Protein AF-A0A963KKU9-F1 (afdb_monomer)

Foldseek 3Di:
DCVVVVDDDDDDDLADDPCQVVHPNRDHDPVSVVVVVVVVVVVVVLCPDPVNPDDPPPDD

Secondary structure (DSSP, 8-state):
-HHHHT----------TTS-TTSTT----HHHHHHHHHHHHHHHHHHHSGGGSPP-----

Sequence (60 aa):
FADVLGLPTVWIPHSYASCNQHAPNEHLLVSVARDALRLMTGLIWDLGEPACRPAMVERH

Structure (mmCIF, N/CA/C/O backbone):
data_AF-A0A963KKU9-F1
#
_entry.id   AF-A0A963KKU9-F1
#
loop_
_atom_site.group_PDB
_atom_site.id
_atom_site.type_symbol
_atom_site.label_atom_id
_atom_site.label_alt_id
_atom_site.label_comp_id
_atom_site.label_asym_id
_atom_site.label_entity_id
_atom_site.label_seq_id
_atom_site.pdbx_PDB_ins_code
_atom_site.Cartn_x
_atom_site.Cartn_y
_atom_site.Cartn_z
_atom_site.occupancy
_atom_site.B_iso_or_equiv
_atom_site.auth_seq_id
_atom_site.auth_comp_id
_atom_site.auth_asym_id
_atom_site.auth_atom_id
_atom_site.pdbx_PDB_model_num
ATOM 1 N N . PHE A 1 1 ? 6.048 -2.584 13.647 1.00 86.62 1 PHE A N 1
ATOM 2 C CA . PHE A 1 1 ? 5.120 -1.431 13.680 1.00 86.62 1 PHE A CA 1
ATOM 3 C C . PHE A 1 1 ? 3.797 -1.839 14.304 1.00 86.62 1 PHE A C 1
ATOM 5 O O . PHE A 1 1 ? 3.548 -1.400 15.416 1.00 86.62 1 PHE A O 1
ATOM 12 N N . ALA A 1 2 ? 3.023 -2.720 13.654 1.00 93.25 2 ALA A N 1
ATOM 13 C CA . ALA A 1 2 ? 1.738 -3.213 14.160 1.00 93.25 2 ALA A CA 1
ATOM 14 C C . ALA A 1 2 ? 1.821 -3.680 15.623 1.00 93.25 2 ALA A C 1
ATOM 16 O O . ALA A 1 2 ? 1.110 -3.156 16.472 1.00 93.25 2 ALA A O 1
ATOM 17 N N . ASP A 1 3 ? 2.782 -4.557 15.929 1.00 91.94 3 ASP A N 1
ATOM 18 C CA . ASP A 1 3 ? 2.938 -5.123 17.278 1.00 91.94 3 ASP A CA 1
ATOM 19 C C . ASP A 1 3 ? 3.458 -4.109 18.302 1.00 91.94 3 ASP A C 1
ATOM 21 O O . ASP A 1 3 ? 3.044 -4.111 19.453 1.00 91.94 3 ASP A O 1
ATOM 25 N N . VAL A 1 4 ? 4.342 -3.201 17.875 1.00 95.81 4 VAL A N 1
ATOM 26 C CA . VAL A 1 4 ? 4.914 -2.159 18.746 1.00 95.81 4 VAL A CA 1
ATOM 27 C C . VAL A 1 4 ? 3.844 -1.155 19.174 1.00 95.81 4 VAL A C 1
ATOM 29 O O . VAL A 1 4 ? 3.865 -0.682 20.304 1.00 95.81 4 VAL A O 1
ATOM 32 N N . LEU A 1 5 ? 2.915 -0.823 18.273 1.00 93.56 5 LEU A N 1
ATOM 33 C CA . LEU A 1 5 ? 1.844 0.139 18.540 1.00 93.56 5 LEU A CA 1
ATOM 34 C C . LEU A 1 5 ? 0.544 -0.519 19.020 1.00 93.56 5 LEU A C 1
ATOM 36 O O . LEU A 1 5 ? -0.353 0.186 19.474 1.00 93.56 5 LEU A O 1
ATOM 40 N N . GLY A 1 6 ? 0.418 -1.844 18.906 1.00 91.25 6 GLY A N 1
ATOM 41 C CA . GLY A 1 6 ? -0.808 -2.574 19.228 1.00 91.25 6 GLY A CA 1
ATOM 42 C C . GLY A 1 6 ? -2.012 -2.146 18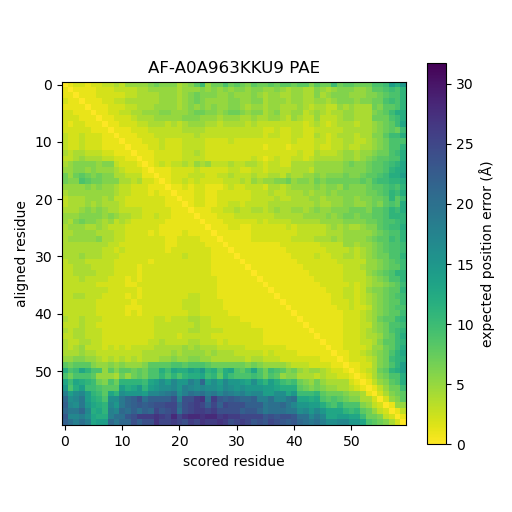.380 1.00 91.25 6 GLY A C 1
ATOM 43 O O . GLY A 1 6 ? -3.142 -2.185 18.866 1.00 91.25 6 GLY A O 1
ATOM 44 N N . LEU A 1 7 ? -1.780 -1.685 17.144 1.00 90.12 7 LEU A N 1
ATOM 45 C CA . LEU A 1 7 ? -2.825 -1.165 16.25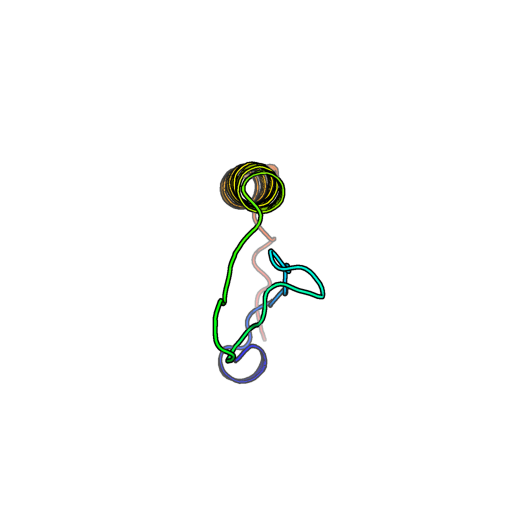7 1.00 90.12 7 LEU A CA 1
ATOM 46 C C . LEU A 1 7 ? -3.144 -2.144 15.118 1.00 90.12 7 LEU A C 1
ATOM 48 O O . LEU A 1 7 ? -2.213 -2.666 14.490 1.00 90.12 7 LEU A O 1
ATOM 52 N N . PRO A 1 8 ? -4.436 -2.334 14.776 1.00 88.50 8 PRO A N 1
ATOM 53 C CA . PRO A 1 8 ? -4.822 -3.025 13.552 1.00 88.50 8 PRO A CA 1
ATOM 54 C C . PRO A 1 8 ? -4.117 -2.396 12.346 1.00 88.50 8 PRO A C 1
ATOM 56 O O . PRO A 1 8 ? -4.209 -1.190 12.124 1.00 88.50 8 PRO A O 1
ATOM 59 N N . THR A 1 9 ? -3.378 -3.205 11.589 1.00 92.94 9 THR A N 1
ATOM 60 C CA . THR A 1 9 ? -2.551 -2.737 10.470 1.00 92.94 9 THR A CA 1
ATOM 61 C C . THR A 1 9 ? -2.890 -3.527 9.213 1.00 92.94 9 THR A C 1
ATOM 63 O O . THR A 1 9 ? -2.906 -4.755 9.238 1.00 92.94 9 THR A O 1
ATOM 66 N N . VAL A 1 10 ? -3.128 -2.821 8.108 1.00 92.88 10 VAL A N 1
ATOM 67 C CA . VAL A 1 10 ? -3.370 -3.396 6.779 1.00 92.88 10 VAL A CA 1
ATOM 68 C C . VAL A 1 10 ? -2.355 -2.838 5.784 1.00 92.88 10 VAL A C 1
ATOM 70 O O . VAL A 1 10 ? -1.993 -1.664 5.854 1.00 92.88 10 VAL A O 1
ATOM 73 N N . TRP A 1 11 ? -1.887 -3.680 4.862 1.00 94.25 11 TRP A N 1
ATOM 74 C CA . TRP A 1 11 ? -1.008 -3.278 3.765 1.00 94.25 11 TRP A CA 1
ATOM 75 C C . TRP A 1 11 ? -1.776 -3.272 2.444 1.00 94.25 11 TRP A C 1
ATOM 77 O O . TRP A 1 11 ? -2.348 -4.292 2.062 1.00 94.25 11 TRP A O 1
ATOM 87 N N . ILE A 1 12 ? -1.769 -2.138 1.740 1.00 95.62 12 ILE A N 1
ATOM 88 C CA . ILE A 1 12 ? -2.481 -1.953 0.469 1.00 95.62 12 ILE A CA 1
ATOM 89 C C . ILE A 1 12 ? -1.456 -1.539 -0.598 1.00 95.62 12 ILE A C 1
ATOM 91 O O . ILE A 1 12 ? -0.954 -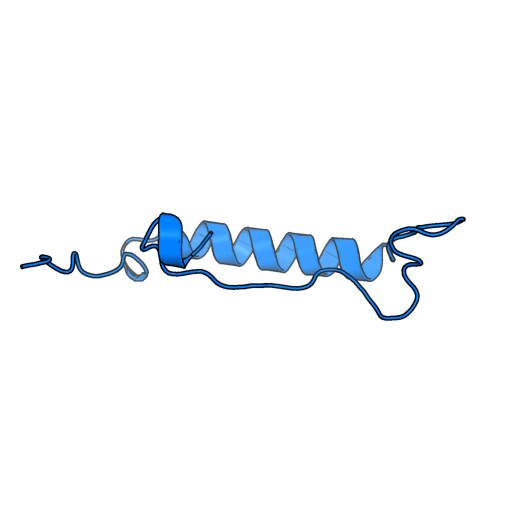0.412 -0.552 1.00 95.62 12 ILE A O 1
ATOM 95 N N . PRO A 1 13 ? -1.077 -2.434 -1.530 1.00 94.44 13 PRO A N 1
ATOM 96 C CA . PRO A 1 13 ? -0.061 -2.125 -2.526 1.00 94.44 13 PRO A CA 1
ATOM 97 C C . PRO A 1 13 ? -0.616 -1.217 -3.633 1.00 94.44 13 PRO A C 1
ATOM 99 O O . PRO A 1 13 ? -1.629 -1.522 -4.255 1.00 94.44 13 PRO A O 1
ATOM 102 N N . HIS A 1 14 ? 0.111 -0.139 -3.931 1.00 95.19 14 HIS A N 1
ATOM 103 C CA . HIS A 1 14 ? -0.136 0.755 -5.076 1.00 95.19 14 HIS A CA 1
ATOM 104 C C . HIS A 1 14 ? 0.988 0.685 -6.120 1.00 95.19 14 HIS A C 1
ATOM 106 O O . HIS A 1 14 ? 1.211 1.620 -6.887 1.00 95.19 14 HIS A O 1
ATOM 112 N N . SER A 1 15 ? 1.742 -0.412 -6.107 1.00 93.00 15 SER A N 1
ATOM 113 C CA . SER A 1 15 ? 2.832 -0.695 -7.035 1.00 93.00 15 SER A CA 1
ATOM 114 C C . SER A 1 15 ? 2.441 -1.813 -8.005 1.00 93.00 15 SER A C 1
ATOM 116 O O . SER A 1 15 ? 1.329 -2.338 -7.983 1.00 93.00 15 SER A O 1
ATOM 118 N N . TYR A 1 16 ? 3.366 -2.164 -8.893 1.00 93.94 16 TYR A N 1
ATOM 119 C CA . TYR A 1 16 ? 3.230 -3.256 -9.852 1.00 93.94 16 TYR A CA 1
ATOM 120 C C . TYR A 1 16 ? 4.611 -3.883 -10.094 1.00 93.94 16 TYR A C 1
ATOM 122 O O . TYR A 1 16 ? 5.633 -3.269 -9.786 1.00 93.94 16 TYR A O 1
ATOM 130 N N . ALA A 1 17 ? 4.657 -5.099 -10.641 1.00 92.38 17 ALA A N 1
ATOM 131 C CA . ALA A 1 17 ? 5.871 -5.927 -10.682 1.00 92.38 17 ALA A CA 1
ATOM 132 C C . ALA A 1 17 ? 7.102 -5.282 -11.362 1.00 92.38 17 ALA A C 1
ATOM 134 O O . ALA A 1 17 ? 8.225 -5.664 -11.057 1.00 92.38 17 ALA A O 1
ATOM 135 N N . SER A 1 18 ? 6.916 -4.303 -12.253 1.00 93.50 18 SER A N 1
ATOM 136 C CA . SER A 1 18 ? 7.995 -3.673 -13.037 1.00 93.50 18 SER A CA 1
ATOM 137 C C . SER A 1 18 ? 8.192 -2.188 -12.723 1.00 93.50 18 SER A C 1
ATOM 139 O O . SER A 1 18 ? 8.747 -1.453 -13.533 1.00 93.50 18 SER A O 1
ATOM 141 N N . CYS A 1 19 ? 7.762 -1.736 -11.542 1.00 95.38 19 CYS A N 1
ATOM 142 C CA . CYS A 1 19 ? 7.952 -0.352 -11.097 1.00 95.38 19 CYS A CA 1
ATOM 143 C C . CYS A 1 19 ? 9.418 0.042 -10.854 1.00 95.38 19 CYS A C 1
ATOM 145 O O . CYS A 1 19 ? 9.683 1.222 -10.652 1.00 95.38 19 CYS A O 1
ATOM 147 N N . ASN A 1 20 ? 10.357 -0.913 -10.905 1.00 96.31 20 ASN A N 1
ATOM 148 C CA . ASN A 1 20 ? 11.786 -0.711 -10.647 1.00 96.31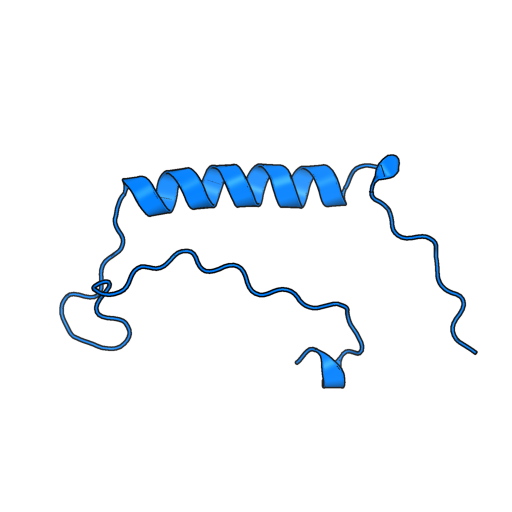 20 ASN A CA 1
ATOM 149 C C . ASN A 1 20 ? 12.063 -0.078 -9.275 1.00 96.31 20 ASN A C 1
ATOM 151 O O . ASN A 1 20 ? 12.929 0.782 -9.150 1.00 96.31 20 ASN A O 1
ATOM 155 N N . GLN A 1 21 ? 11.329 -0.509 -8.244 1.00 95.06 21 GLN A N 1
ATOM 156 C CA . GLN A 1 21 ? 11.576 -0.067 -6.872 1.00 95.06 21 GLN A CA 1
ATOM 157 C C . GLN A 1 21 ? 13.036 -0.301 -6.480 1.00 95.06 21 GLN A C 1
ATOM 159 O O . GLN A 1 21 ? 13.548 -1.412 -6.630 1.00 95.06 21 GLN A O 1
ATOM 164 N N . HIS A 1 22 ? 13.686 0.748 -5.966 1.00 95.50 22 HIS A N 1
ATOM 165 C CA . HIS A 1 22 ? 15.105 0.737 -5.590 1.00 95.50 22 HIS A CA 1
ATOM 166 C C . HIS A 1 22 ? 16.075 0.464 -6.760 1.00 95.50 22 HIS A C 1
ATOM 168 O O . HIS A 1 22 ? 17.188 -0.021 -6.542 1.00 95.50 22 HIS A O 1
ATOM 174 N N . ALA A 1 23 ? 15.689 0.795 -7.995 1.00 97.38 23 ALA A N 1
ATOM 175 C CA . ALA A 1 23 ? 16.531 0.671 -9.185 1.00 97.38 23 ALA A CA 1
ATOM 176 C C . ALA A 1 23 ? 16.395 1.897 -10.120 1.00 97.38 23 ALA A C 1
ATOM 178 O O . ALA A 1 23 ? 15.452 2.680 -9.990 1.00 97.38 23 ALA A O 1
ATOM 179 N N . PRO A 1 24 ? 17.327 2.112 -11.074 1.00 97.44 24 PRO A N 1
ATOM 180 C CA . PRO A 1 24 ? 17.199 3.187 -12.057 1.00 97.44 24 PRO A CA 1
ATOM 181 C C . PRO A 1 24 ? 15.899 3.096 -12.864 1.00 97.44 24 PRO A C 1
ATOM 183 O O . PRO A 1 24 ? 15.422 2.006 -13.179 1.00 97.44 24 PRO A O 1
ATOM 186 N N . ASN A 1 25 ? 15.365 4.256 -13.257 1.00 96.81 25 ASN A N 1
ATOM 187 C CA . ASN A 1 25 ? 14.059 4.377 -13.914 1.00 96.81 25 ASN A CA 1
ATOM 188 C C . ASN A 1 25 ? 12.910 3.789 -13.071 1.00 96.81 25 ASN A C 1
ATOM 190 O O . ASN A 1 25 ? 12.006 3.141 -13.607 1.00 96.81 25 ASN A O 1
ATOM 194 N N . GLU A 1 26 ? 12.952 4.004 -11.754 1.00 98.06 26 GLU A N 1
ATOM 195 C CA . GLU A 1 26 ? 11.799 3.813 -10.876 1.00 98.06 26 GLU A CA 1
ATOM 196 C C . GLU A 1 26 ? 10.626 4.665 -11.373 1.00 98.06 26 GLU A C 1
ATOM 198 O O . GLU A 1 26 ? 10.775 5.859 -11.648 1.00 98.06 26 GLU A O 1
ATOM 203 N N . HIS A 1 27 ? 9.465 4.040 -11.554 1.00 97.19 27 HIS A N 1
ATOM 204 C CA . HIS A 1 27 ? 8.306 4.711 -12.130 1.00 97.19 27 HIS A CA 1
ATOM 205 C C . HIS A 1 27 ? 6.986 4.090 -11.683 1.00 97.19 27 HIS A C 1
ATOM 207 O O . HIS A 1 27 ? 6.882 2.908 -11.352 1.00 97.19 27 HIS A O 1
ATOM 213 N N . LEU A 1 28 ? 5.939 4.908 -11.751 1.00 96.94 28 LEU A N 1
ATOM 214 C CA . LEU A 1 28 ? 4.569 4.533 -11.443 1.00 96.94 28 LEU A CA 1
ATOM 215 C C . LEU A 1 28 ? 3.689 4.722 -12.679 1.00 96.94 28 LEU A C 1
ATOM 217 O O . LEU A 1 28 ? 3.735 5.764 -13.334 1.00 96.94 28 LEU A O 1
ATOM 221 N N . LEU A 1 29 ? 2.854 3.727 -12.980 1.00 97.44 29 LEU A N 1
ATOM 222 C CA . LEU A 1 29 ? 1.848 3.862 -14.027 1.00 97.44 29 LEU A CA 1
ATOM 223 C C . LEU A 1 29 ? 0.778 4.866 -13.587 1.00 97.44 29 LEU A C 1
ATOM 225 O O . LEU A 1 29 ? 0.190 4.732 -12.515 1.00 97.44 29 LEU A O 1
ATOM 229 N N . VAL A 1 30 ? 0.471 5.838 -14.447 1.00 97.69 30 VAL A N 1
ATOM 230 C CA . VAL A 1 30 ? -0.553 6.863 -14.170 1.00 97.69 30 VAL A CA 1
ATOM 231 C C . VAL A 1 30 ? -1.929 6.242 -13.905 1.00 97.69 30 VAL A C 1
ATOM 233 O O . VAL A 1 30 ? -2.685 6.752 -13.080 1.00 97.69 30 VAL A O 1
ATOM 236 N N . SER A 1 31 ? -2.264 5.137 -14.578 1.00 97.62 31 SER A N 1
ATOM 237 C CA . SER A 1 31 ? -3.501 4.386 -14.330 1.00 97.62 31 SER A CA 1
ATOM 238 C C . SER A 1 31 ? -3.548 3.824 -12.908 1.00 97.62 31 SER A C 1
ATOM 240 O O . SER A 1 31 ? -4.513 4.071 -12.193 1.00 97.62 31 SER A O 1
ATOM 242 N N . VAL A 1 32 ? -2.471 3.166 -12.468 1.00 96.81 32 VAL A N 1
ATOM 243 C CA . VAL A 1 32 ? -2.350 2.617 -11.108 1.00 96.81 32 VAL A CA 1
ATOM 244 C C . VAL A 1 32 ? -2.434 3.730 -10.067 1.00 96.81 32 VAL A C 1
ATOM 246 O O . VAL A 1 32 ? -3.177 3.601 -9.099 1.00 96.81 32 VAL A O 1
ATOM 249 N N . ALA A 1 33 ? -1.751 4.857 -10.291 1.00 97.25 33 ALA A N 1
ATOM 250 C CA . ALA A 1 33 ? -1.826 6.012 -9.398 1.00 97.25 33 ALA A CA 1
ATOM 251 C C . ALA A 1 33 ? -3.263 6.545 -9.250 1.00 97.25 33 ALA A C 1
ATOM 253 O O . ALA A 1 33 ? -3.699 6.888 -8.151 1.00 97.25 33 ALA A O 1
ATOM 254 N N . ARG A 1 34 ? -4.015 6.601 -10.354 1.00 98.25 34 ARG A N 1
ATOM 255 C CA . ARG A 1 34 ? -5.401 7.085 -10.368 1.00 98.25 34 ARG A CA 1
ATOM 256 C C . ARG A 1 34 ? -6.344 6.158 -9.610 1.00 98.25 34 ARG A C 1
ATOM 258 O O . ARG A 1 34 ? -7.192 6.648 -8.866 1.00 98.25 34 ARG A O 1
ATOM 265 N N . ASP A 1 35 ? -6.208 4.852 -9.799 1.00 97.94 35 ASP A N 1
ATOM 266 C CA . ASP A 1 35 ? -7.056 3.874 -9.117 1.00 97.94 35 ASP A CA 1
ATOM 267 C C . ASP A 1 35 ? -6.719 3.800 -7.624 1.00 97.94 35 ASP A C 1
ATOM 269 O O . ASP A 1 35 ? -7.627 3.833 -6.794 1.00 97.94 35 ASP A O 1
ATOM 273 N N . ALA A 1 36 ? -5.429 3.835 -7.278 1.00 97.94 36 ALA A N 1
ATOM 274 C CA . ALA A 1 36 ? -4.958 3.928 -5.899 1.00 97.94 36 ALA A CA 1
ATOM 275 C C . ALA A 1 36 ? -5.513 5.165 -5.181 1.00 97.94 36 ALA A C 1
ATOM 277 O O . ALA A 1 36 ? -6.010 5.059 -4.062 1.00 97.94 36 ALA A O 1
ATOM 278 N N . LEU A 1 37 ? -5.479 6.332 -5.836 1.00 98.25 37 LEU A N 1
ATOM 279 C CA . LEU A 1 37 ? -6.018 7.562 -5.260 1.00 98.25 37 LEU A CA 1
ATOM 280 C C . LEU A 1 37 ? -7.509 7.414 -4.942 1.00 98.25 37 LEU A C 1
ATOM 282 O O . LEU A 1 37 ? -7.924 7.720 -3.831 1.00 98.25 37 LEU A O 1
ATOM 286 N N . ARG A 1 38 ? -8.306 6.900 -5.886 1.00 98.44 38 ARG A N 1
ATOM 287 C CA . ARG A 1 38 ? -9.749 6.687 -5.681 1.00 98.44 38 ARG A CA 1
ATOM 288 C C . ARG A 1 38 ? -10.021 5.718 -4.533 1.00 98.44 38 ARG A C 1
ATOM 290 O O . ARG A 1 38 ? -10.871 6.007 -3.695 1.00 98.44 38 ARG A O 1
ATOM 297 N N . LEU A 1 39 ? -9.290 4.602 -4.492 1.00 98.12 39 LEU A N 1
ATOM 298 C CA . LEU A 1 39 ? -9.423 3.589 -3.448 1.00 98.12 39 LEU A CA 1
ATOM 299 C C . LEU A 1 39 ? -9.107 4.177 -2.074 1.00 98.12 39 LEU A C 1
ATOM 301 O O . LEU A 1 39 ? -9.912 4.048 -1.157 1.00 98.12 39 LEU A O 1
ATOM 305 N N . MET A 1 40 ? -7.968 4.857 -1.937 1.00 98.19 40 MET A N 1
ATOM 306 C CA . MET A 1 40 ? -7.553 5.420 -0.653 1.00 98.19 40 MET A CA 1
ATOM 307 C C . MET A 1 40 ? -8.451 6.574 -0.210 1.00 98.19 40 MET A C 1
ATOM 309 O O . MET A 1 40 ? -8.710 6.702 0.983 1.00 98.19 40 MET A O 1
ATOM 313 N N . THR A 1 41 ? -8.973 7.381 -1.142 1.00 98.00 41 THR A N 1
ATOM 314 C CA . THR A 1 41 ? -9.985 8.398 -0.826 1.00 98.00 41 THR A CA 1
ATOM 315 C C . THR A 1 41 ? -11.249 7.764 -0.254 1.00 98.00 41 THR A C 1
ATOM 317 O O . THR A 1 41 ? -11.698 8.205 0.799 1.00 98.00 41 THR A O 1
ATOM 320 N N . GLY A 1 42 ? -11.795 6.727 -0.901 1.00 97.06 42 GLY A N 1
ATOM 321 C CA . GLY A 1 42 ? -12.974 6.019 -0.395 1.00 97.06 42 GLY A CA 1
ATOM 322 C C . GLY A 1 42 ? -12.715 5.366 0.961 1.00 97.06 42 GLY A C 1
ATOM 323 O O . GLY A 1 42 ? -13.462 5.588 1.903 1.00 97.06 42 GLY A O 1
ATOM 324 N N . LEU A 1 43 ? -11.592 4.659 1.101 1.00 95.25 43 LEU A N 1
ATOM 325 C CA . LEU A 1 43 ? -11.225 4.000 2.353 1.00 95.25 43 LEU A CA 1
ATOM 326 C C . LEU A 1 43 ? -11.108 4.988 3.521 1.00 95.25 43 LEU A C 1
ATOM 328 O O . LEU A 1 43 ? -11.646 4.738 4.595 1.00 95.25 43 LEU A O 1
ATOM 332 N N . ILE A 1 44 ? -10.392 6.100 3.333 1.00 94.44 44 ILE A N 1
ATOM 333 C CA . ILE A 1 44 ? -10.209 7.099 4.395 1.00 94.44 44 ILE A CA 1
ATOM 334 C C . ILE A 1 44 ? -11.535 7.792 4.718 1.00 94.44 44 ILE A C 1
ATOM 336 O O . ILE A 1 44 ? -11.791 8.073 5.888 1.00 94.44 44 ILE A O 1
ATOM 340 N N . TRP A 1 45 ? -12.369 8.047 3.706 1.00 95.50 45 TRP A N 1
ATOM 341 C CA . TRP A 1 45 ? -13.710 8.588 3.907 1.00 95.50 45 TRP A CA 1
ATOM 342 C C . TRP A 1 45 ? -14.554 7.651 4.775 1.00 95.50 45 TRP A C 1
ATOM 344 O O . TRP A 1 45 ? -15.025 8.059 5.836 1.00 95.50 45 TRP A O 1
ATOM 354 N N . ASP A 1 46 ? -14.661 6.384 4.375 1.00 94.50 46 ASP A N 1
ATOM 355 C CA . ASP A 1 46 ? -15.479 5.385 5.060 1.00 94.50 46 ASP A CA 1
ATOM 356 C C . ASP A 1 46 ? -15.010 5.173 6.501 1.00 94.50 46 ASP A C 1
ATOM 358 O O . ASP A 1 46 ? -15.832 5.110 7.407 1.00 94.50 46 ASP A O 1
ATOM 362 N N . LEU A 1 47 ? -13.699 5.162 6.767 1.00 91.06 47 LEU A N 1
ATOM 363 C CA . LEU A 1 47 ? -13.171 5.062 8.136 1.00 91.06 47 LEU A CA 1
ATOM 364 C C . LEU A 1 47 ? -13.604 6.222 9.054 1.00 91.06 47 LEU A C 1
ATOM 366 O O . LEU A 1 47 ? -13.614 6.060 10.277 1.00 91.06 47 LEU A O 1
ATOM 370 N N . GLY A 1 48 ? -13.946 7.382 8.490 1.00 90.50 48 GLY A N 1
ATOM 371 C CA . GLY A 1 48 ? -14.481 8.526 9.228 1.00 90.50 48 GLY A CA 1
ATOM 372 C C . GLY A 1 48 ? -15.979 8.425 9.537 1.00 90.50 48 GLY A C 1
ATOM 373 O O . GLY A 1 48 ? -16.456 9.111 10.449 1.00 90.50 48 GLY A O 1
ATOM 374 N N . GLU A 1 49 ? -16.720 7.574 8.824 1.00 95.19 49 GLU A N 1
ATOM 375 C CA . GLU A 1 49 ? -18.168 7.450 8.975 1.00 95.19 49 GLU A CA 1
ATOM 376 C C . GLU A 1 49 ? -18.543 6.764 10.302 1.00 95.19 49 GLU A C 1
ATOM 378 O O . GLU A 1 49 ? -17.933 5.762 10.690 1.00 95.19 49 GLU A O 1
ATOM 383 N N . PRO A 1 50 ? -19.588 7.232 11.018 1.00 90.81 50 PRO A N 1
ATOM 384 C CA . PRO A 1 50 ? -20.013 6.631 12.285 1.00 90.81 50 PRO A CA 1
ATOM 385 C C . PRO A 1 50 ? -20.318 5.132 12.191 1.00 90.81 50 PRO A C 1
ATOM 387 O O . PRO A 1 50 ? -20.052 4.399 13.140 1.00 90.81 50 PRO A O 1
ATOM 390 N N . ALA A 1 51 ? -20.844 4.679 11.048 1.00 87.56 51 ALA A N 1
ATOM 391 C CA . ALA A 1 51 ? -21.166 3.275 10.794 1.00 87.56 51 ALA A CA 1
ATOM 392 C C . ALA A 1 51 ? -19.924 2.370 10.703 1.00 87.56 51 ALA A C 1
ATOM 394 O O . ALA A 1 51 ? -20.024 1.171 10.953 1.00 87.56 51 ALA A O 1
ATOM 395 N N . CYS A 1 52 ? -18.762 2.938 10.378 1.00 83.94 52 CYS A N 1
ATOM 396 C CA . CYS A 1 52 ? -17.488 2.231 10.270 1.00 83.94 52 CYS A CA 1
ATOM 397 C C . CYS A 1 52 ? -16.583 2.448 11.488 1.00 83.94 52 CYS A C 1
ATOM 399 O O . CYS A 1 52 ? -15.468 1.923 11.529 1.00 83.94 52 CYS A O 1
ATOM 401 N N . ARG A 1 53 ? -17.044 3.193 12.502 1.00 77.62 53 ARG A N 1
ATOM 402 C CA . ARG A 1 53 ? -16.294 3.364 13.742 1.00 77.62 53 ARG A CA 1
ATOM 403 C C . ARG A 1 53 ? -16.223 2.016 14.466 1.00 77.62 53 ARG A C 1
ATOM 405 O O . ARG A 1 53 ? -17.271 1.451 14.783 1.00 77.62 53 ARG A O 1
ATOM 412 N N . PRO A 1 54 ? -15.022 1.497 14.770 1.00 69.69 54 PRO A N 1
ATOM 413 C CA . PRO A 1 54 ? -14.920 0.271 15.542 1.00 69.69 54 PRO A CA 1
ATOM 414 C C . PRO A 1 54 ? -15.576 0.481 16.909 1.00 69.69 54 PRO A C 1
ATOM 416 O O . PRO A 1 54 ? -15.408 1.533 17.533 1.00 69.69 54 PRO A O 1
ATOM 419 N N . ALA A 1 55 ? -16.323 -0.522 17.377 1.00 68.62 55 ALA A N 1
ATOM 420 C CA . ALA A 1 55 ? -16.774 -0.548 18.761 1.00 68.62 55 ALA A CA 1
ATOM 421 C C . ALA A 1 55 ? -15.538 -0.403 19.658 1.00 68.62 55 ALA A C 1
ATOM 423 O O . ALA A 1 55 ? -14.529 -1.078 19.436 1.00 68.62 55 ALA A O 1
ATOM 424 N N . MET A 1 56 ? -15.586 0.512 20.628 1.00 62.53 56 MET A N 1
ATOM 425 C CA . MET A 1 56 ? -14.495 0.687 21.578 1.00 62.53 56 MET A CA 1
ATOM 426 C C . MET A 1 56 ? -14.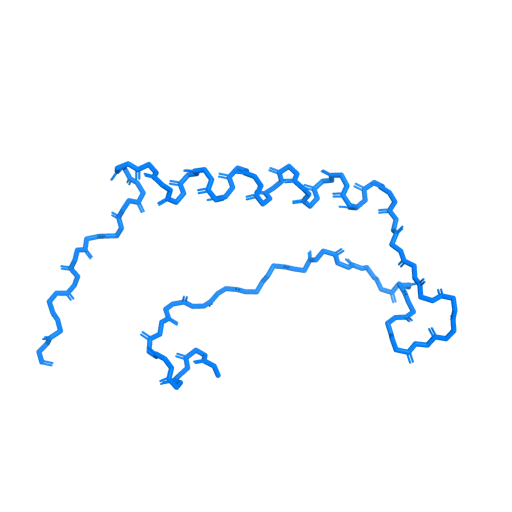327 -0.629 22.338 1.00 62.53 56 MET A C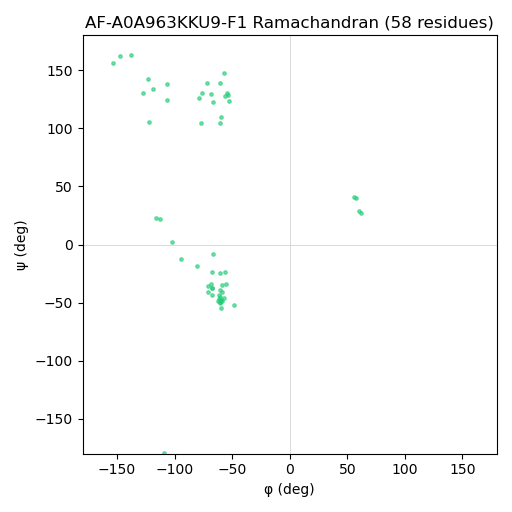 1
ATOM 428 O O . MET A 1 56 ? -15.158 -0.984 23.166 1.00 62.53 56 MET A O 1
ATOM 432 N N . VAL A 1 57 ? -13.283 -1.387 22.007 1.00 63.47 57 VAL A N 1
ATOM 433 C CA . VAL A 1 57 ? -12.940 -2.598 22.747 1.00 63.47 57 VAL A CA 1
ATOM 434 C C . VAL A 1 57 ? -12.270 -2.134 24.034 1.00 63.47 57 VAL A C 1
ATOM 436 O O . VAL A 1 57 ? -11.128 -1.670 24.003 1.00 63.47 57 VAL A O 1
ATOM 439 N N . GLU A 1 58 ? -12.989 -2.203 25.156 1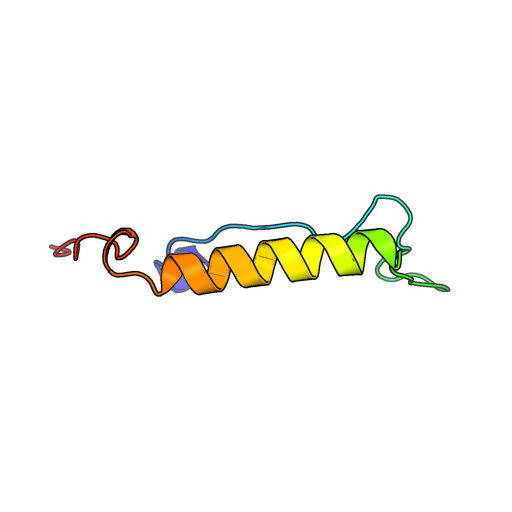.00 61.00 58 GLU A N 1
ATOM 440 C CA . GLU A 1 58 ? -12.386 -2.043 26.480 1.00 61.00 58 GLU A CA 1
ATOM 441 C C . GLU A 1 58 ? -11.330 -3.138 26.656 1.00 61.00 58 GLU A C 1
ATOM 443 O O . GLU A 1 58 ? -11.636 -4.329 26.722 1.00 61.00 58 GLU A O 1
ATOM 448 N N . ARG A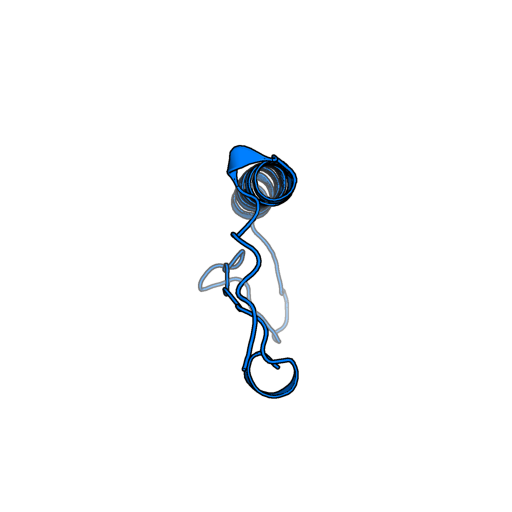 1 59 ? -10.059 -2.732 26.658 1.00 65.06 59 ARG A N 1
ATOM 449 C CA . ARG A 1 59 ? -8.944 -3.633 26.948 1.00 65.06 59 ARG A CA 1
ATOM 450 C C . ARG A 1 59 ? -8.868 -3.820 28.464 1.00 65.06 59 ARG A C 1
ATOM 452 O O . ARG A 1 59 ? -8.842 -2.823 29.181 1.00 65.06 59 ARG A O 1
ATOM 459 N N . HIS A 1 60 ? -8.887 -5.076 28.914 1.00 54.72 60 HIS A N 1
ATO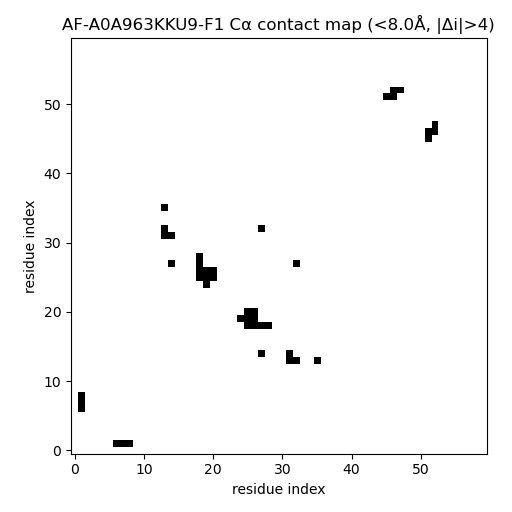M 460 C CA . HIS A 1 60 ? -8.574 -5.467 30.294 1.00 54.72 60 HIS A CA 1
ATOM 461 C C . HIS A 1 60 ? -7.120 -5.147 30.647 1.00 54.72 60 HIS A C 1
ATOM 463 O O . HIS A 1 60 ? -6.269 -5.205 29.727 1.00 54.72 60 HIS A O 1
#

Radius of gyration: 16.46 Å; Cα contacts (8 Å, |Δi|>4): 22; chains: 1; bounding box: 38×14×45 Å

Solvent-accessible surface area (backbone atoms only — not comparable to full-atom values): 4026 Å² total; per-residue (Å²): 104,45,78,80,70,73,44,94,75,85,88,81,86,73,77,59,100,79,27,34,82,98,44,86,81,57,53,78,55,68,67,50,52,52,53,41,50,55,52,52,50,51,51,57,51,48,58,69,35,79,90,54,50,75,76,85,74,84,77,131

pLDDT: mean 90.76, std 10.69, range [54.72, 98.44]

Mean predicted aligned error: 5.25 Å